Protein AF-A0A7W1BLR2-F1 (afdb_monomer_lite)

Secondary structure (DSSP, 8-state):
--HHHHHHHHHHHHHHHHHHHHHHHS--S---HHHHHHHHHHHHHHHHHHHHHHHHHHHHHHHHHHHTT-

Sequence (70 aa):
MSRSVILAVVAANVLWVLGSLLLLLSGSLAPTTLGKSFILGQAVAVAVFAYLEHDGLRRDRTAIEFESAL

pLDDT: mean 92.04, std 7.12, range [65.75, 98.44]

Structure (mmCIF, N/CA/C/O backbone):
data_AF-A0A7W1BLR2-F1
#
_entry.id   AF-A0A7W1BLR2-F1
#
loop_
_atom_site.group_PDB
_atom_site.id
_atom_site.type_symbol
_atom_site.label_atom_id
_atom_site.label_alt_id
_atom_site.label_comp_id
_atom_site.label_asym_id
_atom_site.label_entity_id
_atom_site.label_seq_id
_atom_site.pdbx_PDB_ins_code
_atom_site.Cartn_x
_atom_site.Cartn_y
_atom_site.Cartn_z
_atom_site.o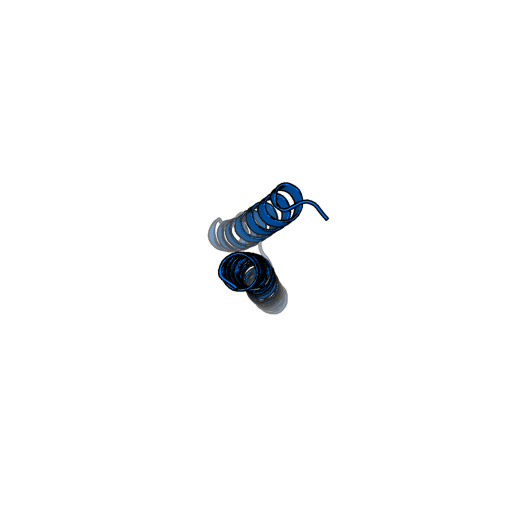ccupancy
_atom_site.B_iso_or_equiv
_atom_site.auth_seq_id
_atom_site.auth_comp_id
_atom_site.auth_asym_id
_atom_site.auth_atom_id
_atom_site.pdbx_PDB_model_num
ATOM 1 N N . MET A 1 1 ? 7.213 11.788 -15.391 1.00 65.75 1 MET A N 1
ATOM 2 C CA . MET A 1 1 ? 7.722 11.572 -14.013 1.00 65.75 1 MET A CA 1
ATOM 3 C C . MET A 1 1 ? 9.042 10.825 -14.104 1.00 65.75 1 MET A C 1
ATOM 5 O O . MET A 1 1 ? 9.174 10.009 -15.004 1.00 65.75 1 MET A O 1
ATOM 9 N N . SER A 1 2 ? 10.017 11.089 -13.231 1.00 89.19 2 SER A N 1
ATOM 10 C CA . SER A 1 2 ? 11.272 10.324 -13.248 1.00 89.19 2 SER A CA 1
ATOM 11 C C . SER A 1 2 ? 11.078 8.942 -12.613 1.00 89.19 2 SER A C 1
ATOM 13 O O . SER A 1 2 ? 10.304 8.783 -11.668 1.00 89.19 2 SER A O 1
ATOM 15 N N . ARG A 1 3 ? 11.806 7.935 -13.110 1.00 89.06 3 ARG A N 1
ATOM 16 C CA . ARG A 1 3 ? 11.761 6.550 -12.604 1.00 89.06 3 ARG A CA 1
ATOM 17 C C . ARG A 1 3 ? 11.971 6.463 -11.090 1.00 89.06 3 ARG A C 1
ATOM 19 O O . ARG A 1 3 ? 11.304 5.685 -10.415 1.00 89.06 3 ARG A O 1
ATOM 26 N N . SER A 1 4 ? 12.871 7.287 -10.558 1.00 93.19 4 SER A N 1
ATOM 27 C CA . SER A 1 4 ? 13.166 7.351 -9.124 1.00 93.19 4 SER A CA 1
ATOM 28 C C . SER A 1 4 ? 11.956 7.774 -8.293 1.00 93.19 4 SER A C 1
ATOM 30 O O . SER A 1 4 ? 11.760 7.248 -7.203 1.00 93.19 4 SER A O 1
ATOM 32 N N . VAL A 1 5 ? 11.119 8.679 -8.812 1.00 95.75 5 VAL A N 1
ATOM 33 C CA . VAL A 1 5 ? 9.898 9.114 -8.120 1.00 95.75 5 VAL A CA 1
ATOM 34 C C . VAL A 1 5 ? 8.878 7.982 -8.065 1.00 95.75 5 VAL A C 1
ATOM 36 O O . VAL A 1 5 ? 8.316 7.736 -7.005 1.00 95.75 5 VAL A O 1
ATOM 39 N N . ILE A 1 6 ? 8.687 7.238 -9.157 1.00 94.44 6 ILE A N 1
ATOM 40 C CA . ILE A 1 6 ? 7.742 6.110 -9.171 1.00 94.44 6 ILE A CA 1
ATOM 41 C C . ILE A 1 6 ? 8.205 5.009 -8.205 1.00 94.44 6 ILE A C 1
ATOM 43 O O . ILE A 1 6 ? 7.405 4.494 -7.432 1.00 94.44 6 ILE A O 1
ATOM 47 N N . LEU A 1 7 ? 9.506 4.695 -8.166 1.00 95.31 7 LEU A N 1
ATOM 48 C CA . LEU A 1 7 ? 10.045 3.740 -7.188 1.00 95.31 7 LEU A CA 1
ATOM 49 C C . LEU A 1 7 ? 9.866 4.204 -5.737 1.00 95.31 7 LEU A C 1
ATOM 51 O O . LEU A 1 7 ? 9.600 3.376 -4.868 1.00 95.31 7 LEU A O 1
ATOM 55 N N . ALA A 1 8 ? 9.986 5.507 -5.471 1.00 97.12 8 ALA A N 1
ATOM 56 C CA . ALA A 1 8 ? 9.711 6.055 -4.146 1.00 97.12 8 ALA A CA 1
ATOM 57 C C . ALA A 1 8 ? 8.234 5.876 -3.755 1.00 97.12 8 ALA A C 1
ATOM 59 O O . ALA A 1 8 ? 7.952 5.501 -2.618 1.00 97.12 8 ALA A O 1
ATOM 60 N N . VAL A 1 9 ? 7.303 6.074 -4.696 1.00 96.94 9 VAL A N 1
ATOM 61 C CA . VAL A 1 9 ? 5.866 5.836 -4.474 1.00 96.94 9 VAL A CA 1
ATOM 62 C C . VAL A 1 9 ? 5.586 4.353 -4.211 1.00 96.94 9 VAL A C 1
ATOM 64 O O . VAL A 1 9 ? 4.929 4.036 -3.222 1.00 96.94 9 VAL A O 1
ATOM 67 N N . VAL A 1 10 ? 6.170 3.440 -4.996 1.00 97.38 10 VAL A N 1
ATOM 68 C CA . VAL A 1 10 ? 6.053 1.989 -4.759 1.00 97.38 10 VAL A CA 1
ATOM 69 C C . VAL A 1 10 ? 6.541 1.626 -3.356 1.00 97.38 10 VAL A C 1
ATOM 71 O O . VAL A 1 10 ? 5.852 0.916 -2.625 1.00 97.38 10 VAL A O 1
ATOM 74 N N . ALA A 1 11 ? 7.712 2.127 -2.949 1.00 97.81 11 ALA A N 1
ATOM 75 C CA . ALA A 1 11 ? 8.266 1.862 -1.622 1.00 97.81 11 ALA A CA 1
ATOM 76 C C . ALA A 1 11 ? 7.367 2.409 -0.501 1.00 97.81 11 ALA A C 1
ATOM 78 O O . ALA A 1 11 ? 7.149 1.725 0.500 1.00 97.81 11 ALA A O 1
ATOM 79 N N . ALA A 1 12 ? 6.808 3.608 -0.682 1.00 98.25 12 ALA A N 1
ATOM 80 C CA . ALA A 1 12 ? 5.857 4.194 0.255 1.00 98.25 12 ALA A CA 1
ATOM 81 C C . ALA A 1 12 ? 4.569 3.359 0.359 1.00 98.25 12 ALA A C 1
ATOM 83 O O . ALA A 1 12 ? 4.121 3.081 1.470 1.00 98.25 12 ALA A O 1
ATOM 84 N N . ASN A 1 13 ? 4.021 2.891 -0.766 1.00 98.31 13 ASN A N 1
ATOM 85 C CA . ASN A 1 13 ? 2.846 2.018 -0.793 1.00 98.31 13 ASN A CA 1
ATOM 86 C C . ASN A 1 13 ? 3.122 0.678 -0.090 1.00 98.31 13 ASN A C 1
ATOM 88 O O . ASN A 1 13 ? 2.317 0.228 0.724 1.00 98.31 13 ASN A O 1
ATOM 92 N N . VAL A 1 14 ? 4.285 0.061 -0.325 1.00 98.00 14 VAL A N 1
ATOM 93 C CA . VAL A 1 14 ? 4.690 -1.167 0.382 1.00 98.00 14 VAL A CA 1
ATOM 94 C C . VAL A 1 14 ? 4.801 -0.921 1.888 1.00 98.00 14 VAL A C 1
ATOM 96 O O . VAL A 1 14 ? 4.257 -1.694 2.680 1.00 98.00 14 VAL A O 1
ATOM 99 N N . LEU A 1 15 ? 5.454 0.169 2.299 1.00 98.44 15 LEU A N 1
ATOM 100 C CA . LEU A 1 15 ? 5.578 0.527 3.711 1.00 98.44 15 LEU A CA 1
ATOM 101 C C . LEU A 1 15 ? 4.207 0.778 4.353 1.00 98.44 15 LEU A C 1
ATOM 103 O O . LEU A 1 15 ? 3.976 0.360 5.486 1.00 98.44 15 LEU A O 1
ATOM 107 N N . TRP A 1 16 ? 3.285 1.402 3.622 1.00 98.12 16 TRP A N 1
ATOM 108 C CA . TRP A 1 16 ? 1.918 1.652 4.072 1.00 98.12 16 TRP A CA 1
ATOM 109 C C . TRP A 1 16 ? 1.139 0.359 4.329 1.00 98.12 16 TRP A C 1
ATOM 111 O O . TRP A 1 16 ? 0.467 0.224 5.358 1.00 98.12 16 TRP A O 1
ATOM 121 N N . VAL A 1 17 ? 1.253 -0.616 3.423 1.00 98.19 17 VAL A N 1
ATOM 122 C CA . VAL A 1 17 ? 0.638 -1.943 3.582 1.00 98.19 17 VAL A CA 1
ATOM 123 C C . VAL A 1 17 ? 1.196 -2.639 4.818 1.00 98.19 17 VAL A C 1
ATOM 125 O O . VAL A 1 17 ? 0.427 -3.081 5.673 1.00 98.19 17 VAL A O 1
ATOM 128 N N . LEU A 1 18 ? 2.523 -2.683 4.959 1.00 98.00 18 LEU A N 1
ATOM 129 C CA . LEU A 1 18 ? 3.175 -3.295 6.119 1.00 98.00 18 LEU A CA 1
ATOM 130 C C . LEU A 1 18 ? 2.768 -2.604 7.424 1.00 98.00 18 LEU A C 1
ATOM 132 O O . LEU A 1 18 ? 2.406 -3.282 8.383 1.00 98.00 18 LEU A O 1
ATOM 136 N N . GLY A 1 19 ? 2.755 -1.271 7.448 1.00 96.88 19 GLY A N 1
ATOM 137 C CA . GLY A 1 19 ? 2.305 -0.488 8.596 1.00 96.88 19 GLY A CA 1
ATOM 138 C C . GLY A 1 19 ? 0.852 -0.782 8.969 1.00 96.88 19 GLY A C 1
ATOM 139 O O . GLY A 1 19 ? 0.554 -0.980 10.143 1.00 96.88 19 GLY A O 1
ATOM 140 N N . SER A 1 20 ? -0.038 -0.896 7.981 1.00 96.00 20 SER A N 1
ATOM 141 C CA . SER A 1 20 ? -1.452 -1.232 8.202 1.00 96.00 20 SER A CA 1
ATOM 142 C C . SER A 1 20 ? -1.628 -2.627 8.814 1.00 96.00 20 SER A C 1
ATOM 144 O O . SER A 1 20 ? -2.433 -2.806 9.730 1.00 96.00 20 SER A O 1
ATOM 146 N N . LEU A 1 21 ? -0.856 -3.615 8.348 1.00 95.31 21 LEU A N 1
ATOM 147 C CA . LEU A 1 21 ? -0.878 -4.970 8.905 1.00 95.31 21 LEU A CA 1
ATOM 148 C C . LEU A 1 21 ? -0.295 -5.007 10.320 1.00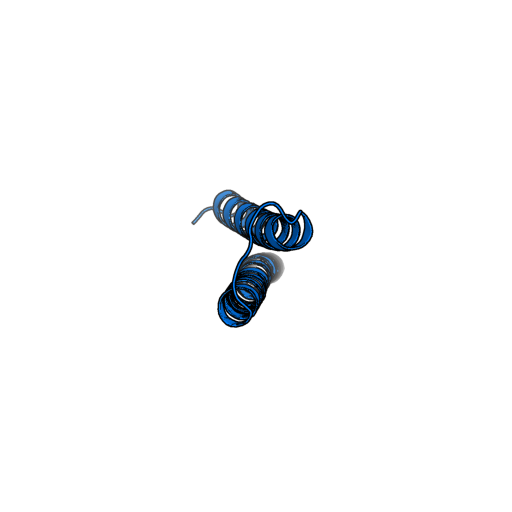 95.31 21 LEU A C 1
ATOM 150 O O . LEU A 1 21 ? -0.902 -5.590 11.215 1.00 95.31 21 LEU A O 1
ATOM 154 N N . LEU A 1 22 ? 0.840 -4.343 10.548 1.00 95.88 22 LEU A N 1
ATOM 155 C CA . LEU A 1 22 ? 1.453 -4.242 11.874 1.00 95.88 22 LEU A CA 1
ATOM 156 C C . LEU A 1 22 ? 0.516 -3.572 12.881 1.00 95.88 22 LEU A C 1
ATOM 158 O O . LEU A 1 22 ? 0.384 -4.063 13.996 1.00 95.88 22 LEU A O 1
ATOM 162 N N . LEU A 1 23 ? -0.182 -2.509 12.480 1.00 93.38 23 LEU A N 1
ATOM 163 C CA . LEU A 1 23 ? -1.170 -1.812 13.306 1.00 93.38 23 LEU A CA 1
ATOM 164 C C . LEU A 1 23 ? -2.337 -2.727 13.718 1.00 93.38 23 LEU A C 1
ATOM 166 O O . LEU A 1 23 ? -2.805 -2.665 14.854 1.00 93.38 23 LEU A O 1
ATOM 170 N N . LEU A 1 24 ? -2.815 -3.582 12.806 1.00 92.06 24 LEU A N 1
ATOM 171 C CA . LEU A 1 24 ? -3.863 -4.562 13.112 1.00 92.06 24 LEU A CA 1
ATOM 172 C C . LEU A 1 24 ? -3.370 -5.668 14.052 1.00 92.06 24 LEU A C 1
ATOM 174 O O . LEU A 1 24 ? -4.132 -6.129 14.902 1.00 92.06 24 LEU A O 1
ATOM 178 N N . LEU A 1 25 ? -2.120 -6.101 13.884 1.00 91.88 25 LEU A N 1
ATOM 179 C CA . LEU A 1 25 ? -1.524 -7.201 14.644 1.00 91.88 25 LEU A CA 1
ATOM 180 C C . LEU A 1 25 ? -0.981 -6.769 16.012 1.00 91.88 25 LEU A C 1
ATOM 182 O O . LEU A 1 25 ? -0.895 -7.600 16.912 1.00 91.88 25 LEU A O 1
ATOM 186 N N . SER A 1 26 ? -0.635 -5.493 16.198 1.00 92.12 26 SER A N 1
ATOM 187 C CA . SER A 1 26 ? -0.033 -5.001 17.443 1.00 92.12 26 SER A CA 1
ATOM 188 C C . SER A 1 26 ? -1.008 -4.953 18.620 1.00 92.12 26 SER A C 1
ATOM 190 O O . SER A 1 26 ? -0.579 -4.824 19.764 1.00 92.12 26 SER A O 1
ATOM 192 N N . GLY A 1 27 ? -2.319 -4.990 18.356 1.00 84.00 27 GLY A N 1
ATOM 193 C CA . GLY A 1 27 ? -3.353 -4.814 19.379 1.00 84.00 27 GLY A CA 1
ATOM 194 C C . GLY A 1 27 ? -3.395 -3.405 19.985 1.00 84.00 27 GLY A C 1
ATOM 195 O O . GLY A 1 27 ? -4.146 -3.173 20.927 1.00 84.00 27 GLY A O 1
ATOM 196 N N . SER A 1 28 ? -2.618 -2.453 19.450 1.00 84.44 28 SER A N 1
ATOM 197 C CA . SER A 1 28 ? -2.557 -1.071 19.952 1.00 84.44 28 SER A CA 1
ATOM 198 C C . SER A 1 28 ? -3.844 -0.288 19.691 1.00 84.44 28 SER A C 1
ATOM 200 O O . SER A 1 28 ? -4.100 0.718 20.346 1.00 84.44 28 SER A O 1
ATOM 202 N N . LEU A 1 29 ? -4.651 -0.744 18.733 1.00 84.94 29 LEU A N 1
ATOM 203 C CA . LEU A 1 29 ? -5.972 -0.209 18.439 1.00 84.94 29 LEU A CA 1
ATOM 204 C C . LEU A 1 29 ? -7.028 -1.295 18.653 1.00 84.94 29 LEU A C 1
ATOM 2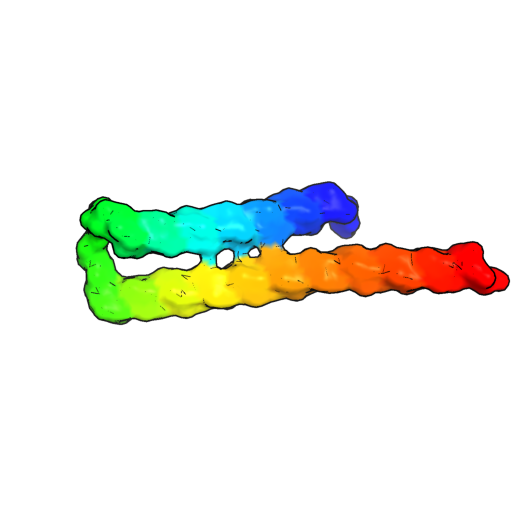06 O O . LEU A 1 29 ? -6.786 -2.472 18.384 1.00 84.94 29 LEU A O 1
ATOM 210 N N . ALA A 1 30 ? -8.234 -0.879 19.045 1.00 87.50 30 ALA A N 1
ATOM 211 C CA . ALA A 1 30 ? -9.408 -1.745 19.164 1.00 87.50 30 ALA A CA 1
ATOM 212 C C . ALA A 1 30 ? -10.464 -1.433 18.077 1.00 87.50 30 ALA A C 1
ATOM 214 O O . ALA A 1 30 ? -11.567 -0.986 18.398 1.00 87.50 30 ALA A O 1
ATOM 215 N N . PRO A 1 31 ? -10.153 -1.619 16.776 1.00 85.69 31 PRO A N 1
ATOM 216 C CA . PRO A 1 31 ? -11.120 -1.390 15.712 1.00 85.69 31 PRO A CA 1
ATOM 217 C C . PRO A 1 31 ? -12.247 -2.430 15.756 1.00 85.69 31 PRO A C 1
ATOM 219 O O . PRO A 1 31 ? -12.032 -3.611 16.048 1.00 85.69 31 PRO A O 1
ATOM 222 N N . THR A 1 32 ? -13.453 -1.991 15.396 1.00 95.69 32 THR A N 1
ATOM 223 C CA . THR A 1 32 ? -14.613 -2.869 15.191 1.00 95.69 32 THR A CA 1
ATOM 224 C C . THR A 1 32 ? -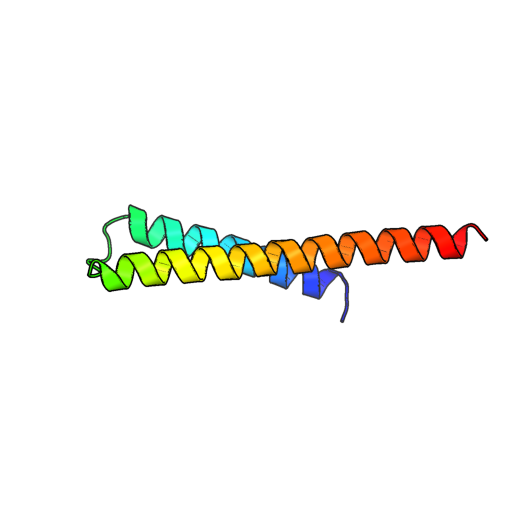14.360 -3.857 14.046 1.00 95.69 32 THR A C 1
ATOM 226 O O . THR A 1 32 ? -13.444 -3.677 13.241 1.00 95.69 32 THR A O 1
ATOM 229 N N . THR A 1 33 ? -15.194 -4.892 13.911 1.00 93.19 33 THR A N 1
ATOM 230 C CA . THR A 1 33 ? -15.101 -5.855 12.794 1.00 93.19 33 THR A CA 1
ATOM 231 C C . THR A 1 33 ? -15.153 -5.171 11.423 1.00 93.19 33 THR A C 1
ATOM 233 O O . THR A 1 33 ? -14.385 -5.522 10.524 1.00 93.19 33 THR A O 1
ATOM 236 N N . LEU A 1 34 ? -15.998 -4.144 11.275 1.00 95.62 34 LEU A N 1
ATOM 237 C CA . LEU A 1 34 ? -16.052 -3.323 10.062 1.00 95.62 34 LEU A CA 1
ATOM 238 C C . LEU A 1 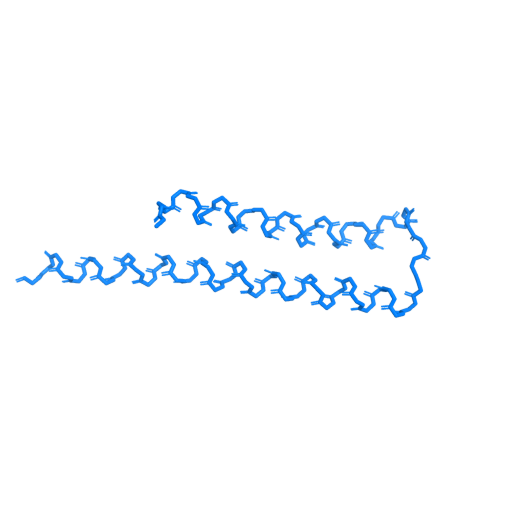34 ? -14.750 -2.539 9.856 1.00 95.62 34 LEU A C 1
ATOM 240 O O . LEU A 1 34 ? -14.216 -2.534 8.751 1.00 95.62 34 LEU A O 1
ATOM 244 N N . GLY A 1 35 ? -14.192 -1.952 10.920 1.00 95.25 35 GLY A N 1
ATOM 245 C CA . GLY A 1 35 ? -12.910 -1.245 10.861 1.00 95.25 35 GLY A CA 1
ATOM 246 C C . GLY A 1 35 ? -11.751 -2.148 10.429 1.00 95.25 35 GLY A C 1
ATOM 247 O O . GLY A 1 35 ? -10.971 -1.770 9.560 1.00 95.25 35 GLY A O 1
ATOM 248 N N . LYS A 1 36 ? -11.674 -3.374 10.963 1.00 95.06 36 LYS A N 1
ATOM 249 C CA . LYS A 1 36 ? -10.672 -4.372 10.543 1.00 95.06 36 LYS A CA 1
ATOM 250 C C . LYS A 1 36 ? -10.806 -4.719 9.061 1.00 95.06 36 LYS A C 1
ATOM 252 O O . LYS A 1 36 ? -9.809 -4.730 8.345 1.00 95.06 36 LYS A O 1
ATOM 257 N N . SER A 1 37 ? -12.036 -4.953 8.604 1.00 96.06 37 SER A N 1
ATOM 258 C CA . SER A 1 37 ? -12.328 -5.282 7.203 1.00 96.06 37 SER A CA 1
ATOM 259 C C . SER A 1 37 ? -11.949 -4.136 6.264 1.00 96.06 37 SER A C 1
ATOM 261 O O . SER A 1 37 ? -11.362 -4.370 5.212 1.00 96.06 37 SER A O 1
ATOM 263 N N . PHE A 1 38 ? -12.216 -2.893 6.671 1.00 96.06 38 PHE A N 1
ATOM 264 C CA . PHE A 1 38 ? -11.823 -1.702 5.923 1.00 96.06 38 PHE A CA 1
ATOM 265 C C . PHE A 1 38 ? -10.299 -1.552 5.826 1.00 96.06 38 PHE A C 1
ATOM 267 O O . PHE A 1 38 ? -9.780 -1.349 4.731 1.00 96.06 38 PHE A O 1
ATOM 274 N N . ILE A 1 39 ? -9.571 -1.706 6.942 1.00 96.12 39 ILE A N 1
ATOM 275 C CA . ILE A 1 39 ? -8.100 -1.635 6.951 1.00 96.12 39 ILE A CA 1
ATOM 276 C C . ILE A 1 39 ? -7.502 -2.726 6.053 1.00 96.12 39 ILE A C 1
ATOM 278 O O . ILE A 1 39 ? -6.568 -2.460 5.298 1.00 96.12 39 ILE A O 1
ATOM 282 N N . LEU A 1 40 ? -8.058 -3.938 6.091 1.00 96.56 40 LEU A N 1
ATOM 283 C CA . LEU A 1 40 ? -7.601 -5.026 5.234 1.00 96.56 40 LEU A CA 1
ATOM 284 C C . LEU A 1 40 ? -7.894 -4.742 3.753 1.00 96.56 40 LEU A C 1
ATOM 286 O O . LEU A 1 40 ? -7.017 -4.913 2.910 1.00 96.56 40 LEU A O 1
ATOM 290 N N . GLY A 1 41 ? -9.097 -4.256 3.439 1.00 97.62 41 GLY A N 1
ATOM 291 C CA . GLY A 1 41 ? -9.492 -3.890 2.079 1.00 97.62 41 GLY A CA 1
ATOM 292 C C . GLY A 1 41 ? -8.609 -2.793 1.480 1.00 97.62 41 GLY A C 1
ATOM 293 O O . GLY A 1 41 ? -8.134 -2.943 0.354 1.00 97.62 41 GLY A O 1
ATOM 294 N N . GLN A 1 42 ? -8.323 -1.725 2.237 1.00 97.88 42 GLN A N 1
ATOM 295 C CA . GLN A 1 42 ? -7.423 -0.665 1.763 1.00 97.88 42 GLN A CA 1
ATOM 296 C C . GLN A 1 42 ? -5.977 -1.155 1.625 1.00 97.88 42 GLN A C 1
ATOM 298 O O . GLN A 1 42 ? -5.339 -0.839 0.626 1.00 97.88 42 GLN A O 1
ATOM 303 N N . ALA A 1 43 ? -5.487 -2.009 2.533 1.00 97.81 43 ALA A N 1
ATOM 304 C CA . ALA A 1 43 ? -4.154 -2.597 2.401 1.00 97.81 43 ALA A CA 1
ATOM 305 C C . ALA A 1 43 ? -4.021 -3.428 1.110 1.00 97.81 43 ALA A C 1
ATOM 307 O O . ALA A 1 43 ? -3.020 -3.319 0.404 1.00 97.81 43 ALA A O 1
ATOM 308 N N . VAL A 1 44 ? -5.047 -4.205 0.749 1.00 98.31 44 VAL A N 1
ATOM 309 C CA . VAL A 1 44 ? -5.071 -4.945 -0.523 1.00 98.31 44 VAL A CA 1
ATOM 310 C C . VAL A 1 44 ? -5.086 -3.990 -1.718 1.00 98.31 44 VAL A C 1
ATOM 312 O O . VAL A 1 44 ? -4.304 -4.173 -2.648 1.00 98.31 44 VAL A O 1
ATOM 315 N N . ALA A 1 45 ? -5.926 -2.953 -1.697 1.00 98.19 45 ALA A N 1
ATOM 316 C CA . ALA A 1 45 ? -5.994 -1.982 -2.790 1.00 98.19 45 ALA A CA 1
ATOM 317 C C . ALA A 1 45 ? -4.650 -1.262 -3.014 1.00 98.19 45 ALA A C 1
ATOM 319 O O . ALA A 1 45 ? -4.183 -1.157 -4.148 1.00 98.19 45 ALA A O 1
ATOM 320 N N . VAL A 1 46 ? -3.986 -0.831 -1.938 1.00 98.19 46 VAL A N 1
ATOM 321 C CA . VAL A 1 46 ? -2.667 -0.180 -2.009 1.00 98.19 46 VAL A CA 1
ATOM 322 C C . VAL A 1 46 ? -1.587 -1.154 -2.492 1.00 98.19 46 VAL A C 1
ATOM 324 O O . VAL A 1 46 ? -0.739 -0.774 -3.298 1.00 98.19 46 VAL A O 1
ATOM 327 N N . ALA A 1 47 ? -1.640 -2.425 -2.080 1.00 97.75 47 ALA A N 1
ATOM 328 C CA . ALA A 1 47 ? -0.732 -3.451 -2.593 1.00 97.75 47 ALA A CA 1
ATOM 329 C C . ALA A 1 47 ? -0.899 -3.662 -4.109 1.00 97.75 47 ALA A C 1
ATOM 331 O O . ALA A 1 47 ? 0.094 -3.807 -4.825 1.00 97.75 47 ALA A O 1
ATOM 332 N N . VAL A 1 48 ? -2.139 -3.630 -4.610 1.00 98.25 48 VAL A N 1
ATOM 333 C CA . VAL A 1 48 ? -2.419 -3.692 -6.051 1.00 98.25 48 VAL A CA 1
ATOM 334 C C . VAL A 1 48 ? -1.837 -2.475 -6.772 1.00 98.25 48 VAL A C 1
ATOM 336 O O . VAL A 1 48 ? -1.202 -2.650 -7.810 1.00 98.25 48 VAL A O 1
ATOM 339 N N . PHE A 1 49 ? -1.973 -1.262 -6.226 1.00 97.81 49 PHE A N 1
ATOM 340 C CA . PHE A 1 49 ? -1.352 -0.076 -6.829 1.00 97.81 49 PHE A CA 1
ATOM 341 C C . PHE A 1 49 ? 0.172 -0.179 -6.885 1.00 97.81 49 PHE A C 1
ATOM 343 O O . PHE A 1 49 ? 0.738 -0.008 -7.963 1.00 97.81 49 PHE A O 1
ATOM 350 N N . ALA A 1 50 ? 0.826 -0.563 -5.784 1.00 97.38 50 ALA A N 1
ATOM 351 C CA . ALA A 1 50 ? 2.274 -0.787 -5.766 1.00 97.38 50 ALA A CA 1
ATOM 352 C C . ALA A 1 50 ? 2.717 -1.801 -6.833 1.00 97.38 50 ALA A C 1
ATOM 354 O O . ALA A 1 50 ? 3.727 -1.603 -7.514 1.00 97.38 50 ALA A O 1
ATOM 355 N N . TYR A 1 51 ? 1.953 -2.885 -6.997 1.00 97.06 51 TYR A N 1
ATOM 356 C CA . TYR A 1 51 ? 2.226 -3.896 -8.012 1.00 97.06 51 TYR A CA 1
ATOM 357 C C . TYR A 1 51 ? 2.107 -3.331 -9.434 1.00 97.06 51 TYR A C 1
ATOM 359 O O . TYR A 1 51 ? 3.008 -3.540 -10.247 1.00 97.06 51 TYR A O 1
ATOM 367 N N . LEU A 1 52 ? 1.033 -2.593 -9.730 1.00 97.19 52 LEU A N 1
ATOM 368 C CA . LEU A 1 52 ? 0.806 -1.997 -11.050 1.00 97.19 52 LEU A CA 1
ATOM 369 C C . LEU A 1 52 ? 1.849 -0.923 -11.393 1.00 97.19 52 LEU A C 1
ATOM 371 O O . LEU A 1 52 ? 2.338 -0.894 -12.520 1.00 97.19 52 LEU A O 1
ATOM 375 N N . GLU A 1 53 ? 2.230 -0.078 -10.434 1.00 94.69 53 GLU A N 1
ATOM 376 C CA . GLU A 1 53 ? 3.287 0.932 -10.593 1.00 94.69 53 GLU A CA 1
ATOM 377 C C . GLU A 1 53 ? 4.639 0.282 -10.922 1.00 94.69 53 GLU A C 1
ATOM 379 O O . GLU A 1 53 ? 5.336 0.689 -11.858 1.00 94.69 53 GLU A O 1
ATOM 384 N N . HIS A 1 54 ? 4.999 -0.765 -10.176 1.00 94.44 54 HIS A N 1
ATOM 385 C CA . HIS A 1 54 ? 6.235 -1.505 -10.394 1.00 94.44 54 HIS A CA 1
ATOM 386 C C . HIS A 1 54 ? 6.234 -2.256 -11.732 1.00 94.44 54 HIS A C 1
ATOM 388 O O . HIS A 1 54 ? 7.234 -2.228 -12.454 1.00 94.44 54 HIS A O 1
ATOM 394 N N . ASP A 1 55 ? 5.134 -2.921 -12.089 1.00 95.44 55 ASP A N 1
ATOM 395 C CA . ASP A 1 55 ? 5.054 -3.644 -13.358 1.00 95.44 55 ASP A CA 1
ATOM 396 C C . ASP A 1 55 ? 5.022 -2.691 -14.561 1.00 95.44 55 ASP A C 1
ATOM 398 O O . ASP A 1 55 ? 5.691 -2.948 -15.564 1.00 95.44 55 ASP A O 1
ATOM 402 N N . GLY A 1 56 ? 4.357 -1.538 -14.435 1.00 92.69 56 GLY A N 1
ATOM 403 C CA . GLY A 1 56 ? 4.406 -0.462 -15.426 1.00 92.69 56 GLY A CA 1
ATOM 404 C C . GLY A 1 56 ? 5.839 -0.002 -15.714 1.00 92.69 56 GLY A C 1
ATOM 405 O O . GLY A 1 56 ? 6.249 0.034 -16.873 1.00 92.69 56 GLY A O 1
ATOM 406 N N . LEU A 1 57 ? 6.644 0.234 -14.669 1.00 91.75 57 LEU A N 1
ATOM 407 C CA . LEU A 1 57 ? 8.070 0.568 -14.813 1.00 91.75 57 LEU A CA 1
ATOM 408 C C . LEU A 1 57 ? 8.893 -0.526 -15.511 1.00 91.75 57 LEU A C 1
ATOM 410 O O . LEU A 1 57 ? 9.871 -0.221 -16.197 1.00 91.75 57 LEU A O 1
ATOM 414 N N . ARG A 1 58 ? 8.556 -1.804 -15.299 1.00 89.88 58 ARG A N 1
ATOM 415 C CA . ARG A 1 58 ? 9.260 -2.928 -15.939 1.00 89.88 58 ARG A CA 1
ATOM 416 C C . ARG A 1 58 ? 8.952 -3.000 -17.429 1.00 89.88 58 ARG A C 1
ATOM 418 O O . ARG A 1 58 ? 9.876 -3.204 -18.212 1.00 89.88 58 ARG A O 1
ATOM 425 N N . ARG A 1 59 ? 7.683 -2.811 -17.803 1.00 87.62 59 ARG A N 1
ATOM 426 C CA . ARG A 1 59 ? 7.237 -2.812 -19.205 1.00 87.62 59 ARG A CA 1
ATOM 427 C C . ARG A 1 59 ? 7.853 -1.662 -19.998 1.00 87.62 59 ARG A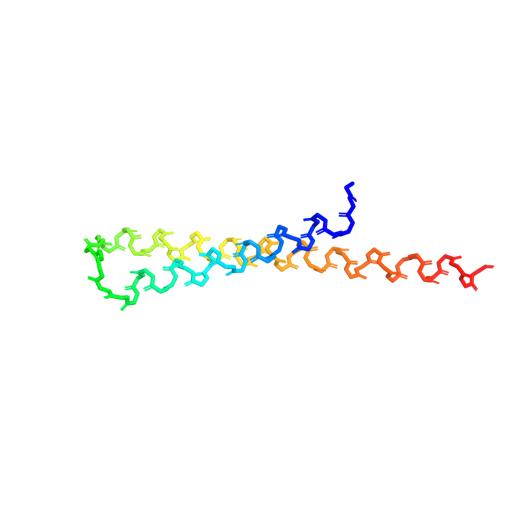 C 1
ATOM 429 O O . ARG A 1 59 ? 8.302 -1.888 -21.116 1.00 87.62 59 ARG A O 1
ATOM 436 N N . ASP A 1 60 ? 7.939 -0.479 -19.393 1.00 84.94 60 ASP A N 1
ATOM 437 C CA . ASP A 1 60 ? 8.558 0.703 -20.006 1.00 84.94 60 ASP A CA 1
ATOM 438 C C . ASP A 1 60 ? 10.039 0.459 -20.357 1.00 84.94 60 ASP A C 1
ATOM 440 O O . ASP A 1 60 ? 10.487 0.753 -21.462 1.00 84.94 60 ASP A O 1
ATOM 444 N N . ARG A 1 61 ? 10.795 -0.207 -19.466 1.00 80.94 61 ARG A N 1
ATOM 445 C CA . ARG A 1 61 ? 12.192 -0.592 -19.740 1.00 80.94 61 ARG A CA 1
ATOM 446 C C . ARG A 1 61 ? 12.317 -1.545 -20.931 1.00 80.94 61 ARG A C 1
ATOM 448 O O . ARG A 1 61 ? 13.180 -1.340 -21.777 1.00 80.94 61 ARG A O 1
ATOM 455 N N . THR A 1 62 ? 11.474 -2.576 -20.991 1.00 84.00 62 THR A N 1
ATOM 456 C CA . THR A 1 62 ? 11.504 -3.556 -22.089 1.00 84.00 62 THR A CA 1
ATOM 457 C C . THR A 1 62 ? 11.159 -2.918 -23.437 1.00 84.00 62 THR A C 1
ATOM 459 O O . THR A 1 62 ? 11.743 -3.300 -24.446 1.00 84.00 62 THR A O 1
ATOM 462 N N . ALA A 1 63 ? 10.254 -1.934 -23.464 1.00 78.81 63 ALA A N 1
ATOM 463 C CA . ALA A 1 63 ? 9.916 -1.206 -24.686 1.00 78.81 63 ALA A CA 1
ATOM 464 C C . ALA A 1 63 ? 11.104 -0.381 -25.218 1.00 78.81 63 ALA A C 1
ATOM 466 O O . ALA A 1 63 ? 11.425 -0.474 -26.400 1.00 78.81 63 ALA A O 1
ATOM 467 N N . ILE A 1 64 ? 11.806 0.346 -24.338 1.00 79.50 64 ILE A N 1
ATOM 468 C CA . ILE A 1 64 ? 12.989 1.144 -24.709 1.00 79.50 64 ILE A CA 1
ATOM 469 C C . ILE A 1 64 ? 14.138 0.249 -25.207 1.00 79.50 64 ILE A C 1
ATOM 471 O O . ILE A 1 64 ? 14.789 0.571 -26.200 1.00 79.50 64 ILE A O 1
ATOM 475 N N . GLU A 1 65 ? 14.390 -0.886 -24.542 1.00 79.38 65 GLU A N 1
ATOM 476 C CA . GLU A 1 65 ? 15.418 -1.851 -24.968 1.00 79.38 65 GLU A CA 1
ATOM 477 C C . GLU A 1 65 ? 15.131 -2.397 -26.378 1.00 79.38 65 GLU A C 1
ATOM 479 O O . GLU A 1 65 ? 16.052 -2.504 -27.188 1.00 79.38 65 GLU A O 1
ATOM 484 N N . PHE A 1 66 ? 13.864 -2.683 -26.697 1.00 81.62 66 PHE A N 1
ATOM 485 C CA . PHE A 1 66 ? 13.459 -3.145 -28.025 1.00 81.62 66 PHE A CA 1
ATOM 486 C C . PHE A 1 66 ? 13.644 -2.074 -29.110 1.00 81.62 66 PHE A C 1
ATOM 488 O O . PHE A 1 66 ? 14.220 -2.378 -30.151 1.00 81.62 66 PHE A O 1
ATOM 495 N N . GLU A 1 67 ? 13.219 -0.827 -28.867 1.00 78.19 67 GLU A N 1
ATOM 496 C CA . GLU A 1 67 ? 13.427 0.278 -29.820 1.00 78.19 67 GLU A CA 1
ATOM 497 C C . GLU A 1 67 ? 14.911 0.536 -30.102 1.00 78.19 67 GLU A C 1
ATOM 499 O O . GLU A 1 67 ? 15.270 0.838 -31.233 1.00 78.19 67 GLU A O 1
ATOM 504 N N . SER A 1 68 ? 15.787 0.382 -29.103 1.00 76.06 68 SER A N 1
ATOM 505 C CA . SER A 1 68 ? 17.235 0.574 -29.277 1.00 76.06 68 SER A CA 1
ATOM 506 C C . SER A 1 68 ? 17.940 -0.531 -30.077 1.00 76.06 68 SER A C 1
ATOM 508 O O . SER A 1 68 ? 19.096 -0.360 -30.464 1.00 76.06 68 SER A O 1
ATOM 510 N N . ALA A 1 69 ? 17.274 -1.670 -30.283 1.00 79.69 69 ALA A N 1
ATOM 511 C CA . ALA A 1 69 ? 17.815 -2.831 -30.986 1.00 79.69 69 ALA A CA 1
ATOM 512 C C . ALA A 1 69 ? 17.405 -2.898 -32.473 1.00 79.69 69 ALA A C 1
ATOM 514 O O . ALA A 1 69 ? 17.862 -3.805 -33.174 1.00 79.69 69 ALA A O 1
ATOM 515 N N . LEU A 1 70 ? 16.551 -1.975 -32.936 1.00 80.62 70 LEU A N 1
ATOM 516 C CA . LEU A 1 70 ? 16.116 -1.810 -34.330 1.00 80.62 70 LEU A CA 1
ATOM 517 C C . LEU A 1 70 ? 16.881 -0.670 -35.014 1.00 80.62 70 LEU A C 1
ATOM 519 O O . LEU A 1 70 ? 17.157 -0.820 -36.225 1.00 80.62 70 LEU A O 1
#

Foldseek 3Di:
DDPVVLVVLLVVLVVLLVVLVCVVVVPPDDDDPVRNVVSNVVSVVSNVVSVCSVVVSVVVVVVVVVVVVD

Radius of gyration: 16.85 Å; chains: 1; bounding box: 34×19×54 Å